Protein AF-A0A024A3C3-F1 (afdb_monomer)

Solvent-accessible surface area (backbone atoms only — not comparable to full-atom values): 5558 Å² total; per-residue (Å²): 111,69,65,53,67,74,30,64,84,71,28,85,33,57,83,38,27,34,30,35,25,30,62,38,33,72,69,43,50,56,47,53,55,42,44,40,58,23,35,28,46,64,22,31,17,46,56,41,46,74,50,29,36,52,72,46,43,48,53,42,38,76,72,69,43,53,61,39,63,46,55,69,45,51,76,66,52,45,55,48,22,45,45,60,35,58,70,34,87,100,44,73,62,79,44,80,46,73,54,87,76,87,120

Sequence (103 aa):
MALRKRASDDKPLKNAKIVGCTHVNAQTAVLIETLAALGASVRWAACNIYSTQNEVAAALAESGFSVFAWRGETEEDFWWCIDKCVNAENWQPNMILDDGGDA

InterPro domains:
  IPR000043 Adenosylhomocysteinase-like [PF05221] (1-103)
  IPR000043 Adenosylhomocysteinase-like [PTHR23420] (1-103)
  IPR020082 S-adenosyl-L-homocysteine hydrolase, conserved site [PS00738] (46-60)
  IPR042172 Adenosylhomocysteinase-like superfamily [G3DSA:3.40.50.1480] (1-103)

pLDDT: mean 97.07, std 3.14, range [78.69, 98.81]

Structure (mmCIF, N/CA/C/O backbone):
data_AF-A0A024A3C3-F1
#
_entry.id   AF-A0A024A3C3-F1
#
loop_
_atom_site.group_PDB
_atom_site.id
_atom_site.type_symbol
_atom_site.label_atom_id
_atom_site.label_alt_id
_atom_site.label_comp_id
_atom_site.label_asym_id
_atom_site.label_entity_id
_atom_site.label_seq_id
_atom_site.pdbx_PDB_ins_code
_atom_site.Cartn_x
_atom_site.Cartn_y
_atom_site.Cartn_z
_atom_site.occupancy
_atom_site.B_iso_or_equiv
_atom_site.auth_seq_id
_atom_site.auth_comp_id
_atom_site.auth_asym_id
_atom_site.auth_atom_id
_atom_site.pdbx_PDB_model_num
ATOM 1 N N . MET A 1 1 ? -9.921 -12.407 7.491 1.00 92.25 1 MET A N 1
ATOM 2 C CA . MET A 1 1 ? -11.257 -11.921 7.923 1.00 92.25 1 MET A CA 1
ATOM 3 C C . MET A 1 1 ? -11.459 -11.854 9.437 1.00 92.25 1 MET A C 1
ATOM 5 O O . MET A 1 1 ? -12.095 -10.910 9.885 1.00 92.25 1 MET A O 1
ATOM 9 N N . ALA A 1 2 ? -10.908 -12.770 10.246 1.00 94.94 2 ALA A N 1
ATOM 10 C CA . ALA A 1 2 ? -11.063 -12.732 11.710 1.00 94.94 2 ALA A CA 1
ATOM 11 C C . ALA A 1 2 ? -10.645 -11.394 12.360 1.00 94.94 2 ALA A C 1
ATOM 13 O O . ALA A 1 2 ? -11.355 -10.903 13.231 1.00 94.94 2 ALA A O 1
ATOM 14 N N . LEU A 1 3 ? -9.550 -10.772 11.894 1.00 93.75 3 LEU A N 1
ATOM 15 C CA . LEU A 1 3 ? -9.101 -9.464 12.392 1.00 93.75 3 LEU A CA 1
ATOM 16 C C . LEU A 1 3 ? -10.128 -8.353 12.156 1.00 93.75 3 LEU A C 1
ATOM 18 O O . LEU A 1 3 ? -10.428 -7.623 13.091 1.00 93.75 3 LEU A O 1
ATOM 22 N N . ARG A 1 4 ? -10.722 -8.272 10.956 1.00 95.06 4 ARG A N 1
ATOM 23 C CA . ARG A 1 4 ? -11.772 -7.282 10.652 1.00 95.06 4 ARG A CA 1
ATOM 24 C C . ARG A 1 4 ? -12.983 -7.448 11.576 1.00 95.06 4 ARG A C 1
ATOM 26 O O . ARG A 1 4 ? -13.525 -6.459 12.043 1.00 95.06 4 ARG A O 1
ATOM 33 N N . LYS A 1 5 ? -13.377 -8.698 11.864 1.00 93.19 5 LYS A N 1
ATOM 34 C CA . LYS A 1 5 ? -14.482 -9.002 12.788 1.00 93.19 5 LYS A CA 1
ATOM 35 C C . LYS A 1 5 ? -14.142 -8.636 14.232 1.00 93.19 5 LYS A C 1
ATOM 37 O O . LYS A 1 5 ? -14.987 -8.100 14.930 1.00 93.19 5 LYS A O 1
ATOM 42 N N . ARG A 1 6 ? -12.931 -8.965 14.691 1.00 89.69 6 ARG A N 1
ATOM 43 C CA . ARG A 1 6 ? -12.495 -8.679 16.065 1.00 89.69 6 ARG A CA 1
ATOM 44 C C . ARG A 1 6 ? -12.364 -7.180 16.314 1.00 89.69 6 ARG A C 1
ATOM 46 O O . ARG A 1 6 ? -12.700 -6.730 17.397 1.00 89.69 6 ARG A O 1
ATOM 53 N N . ALA A 1 7 ? -11.851 -6.456 15.325 1.00 87.06 7 ALA A N 1
ATOM 54 C CA . ALA A 1 7 ? -11.486 -5.054 15.447 1.00 87.06 7 ALA A CA 1
ATOM 55 C C . ALA A 1 7 ? -12.512 -4.098 14.807 1.00 87.06 7 ALA A C 1
ATOM 57 O O . ALA A 1 7 ? -12.163 -3.003 14.355 1.00 87.06 7 ALA A O 1
ATOM 58 N N . SER A 1 8 ? -13.770 -4.540 14.666 1.00 78.69 8 SER A N 1
ATOM 59 C CA . SER A 1 8 ? -14.806 -3.762 13.974 1.00 78.69 8 SER A CA 1
ATOM 60 C C . SER A 1 8 ? -15.091 -2.433 14.673 1.00 78.69 8 SER A C 1
ATOM 62 O O . SER A 1 8 ? -15.322 -1.432 13.991 1.00 78.69 8 SER A O 1
ATOM 64 N N . ASP A 1 9 ? -15.003 -2.426 16.006 1.00 87.44 9 ASP A N 1
ATOM 65 C CA . ASP A 1 9 ? -15.492 -1.337 16.853 1.00 87.44 9 ASP A CA 1
ATOM 66 C C . ASP A 1 9 ? -14.353 -0.498 17.457 1.00 87.44 9 ASP A C 1
ATOM 68 O O . ASP A 1 9 ? -14.512 0.703 17.663 1.00 87.44 9 ASP A O 1
ATOM 72 N N . ASP A 1 10 ? -13.192 -1.103 17.721 1.00 91.06 10 ASP A N 1
ATOM 73 C CA . ASP A 1 10 ? -12.070 -0.482 18.440 1.00 91.06 10 ASP A CA 1
ATOM 74 C C . ASP A 1 10 ? -11.097 0.293 17.531 1.00 91.06 10 ASP A C 1
ATOM 76 O O . ASP A 1 10 ? -10.398 1.179 18.021 1.00 91.06 1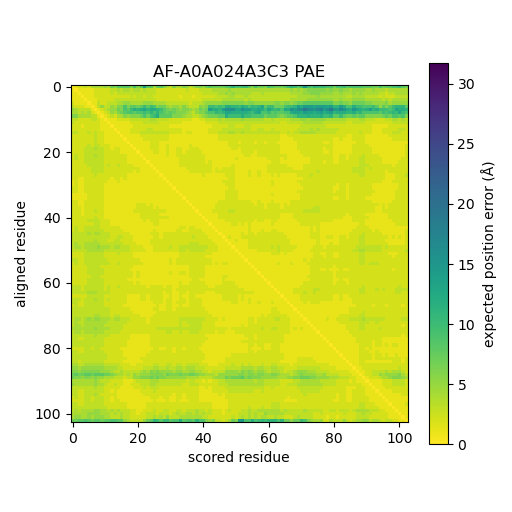0 ASP A O 1
ATOM 80 N N . LYS A 1 11 ? -11.079 0.010 16.215 1.00 94.19 11 LYS A N 1
ATOM 81 C CA . LYS A 1 11 ? -10.247 0.691 15.196 1.00 94.19 11 LYS A CA 1
ATOM 82 C C . LYS A 1 11 ? -8.805 0.927 15.688 1.00 94.19 11 LYS A C 1
ATOM 84 O O . LYS A 1 11 ? -8.365 2.075 15.801 1.00 94.19 11 LYS A O 1
ATOM 89 N N . PRO A 1 12 ? -8.040 -0.139 15.975 1.00 96.75 12 PRO A N 1
ATOM 90 C CA . PRO A 1 12 ? -6.767 -0.049 16.690 1.00 96.75 12 PRO A CA 1
ATOM 91 C C . PRO A 1 12 ? -5.673 0.688 15.908 1.00 96.75 12 PRO A C 1
ATOM 93 O O . PRO A 1 12 ? -4.688 1.119 16.497 1.00 96.75 12 PRO A O 1
ATOM 96 N N . LEU A 1 13 ? -5.835 0.844 14.592 1.00 97.62 13 LEU A N 1
ATOM 97 C CA . LEU A 1 13 ? -4.917 1.585 13.731 1.00 97.62 13 LEU A CA 1
ATOM 98 C C . LEU A 1 13 ? -5.423 2.998 13.423 1.00 97.62 13 LEU A C 1
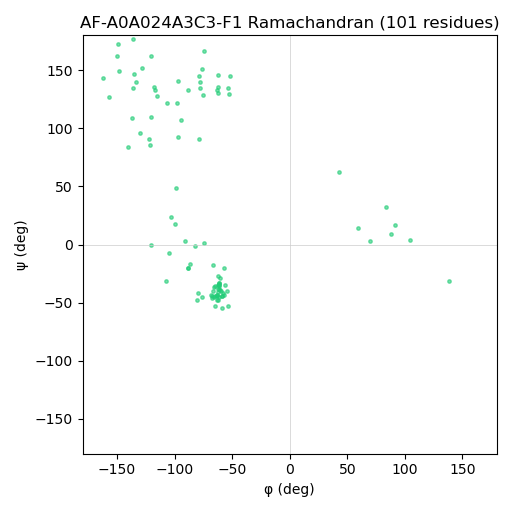ATOM 100 O O . LEU A 1 13 ? -4.959 3.624 12.474 1.00 97.62 13 LEU A O 1
ATOM 104 N N . LYS A 1 14 ? -6.379 3.527 14.192 1.00 97.25 14 LYS A N 1
ATOM 105 C CA . LYS A 1 14 ? -6.830 4.910 14.031 1.00 97.25 14 LYS A CA 1
ATOM 106 C C . LYS A 1 14 ? -5.632 5.867 14.064 1.00 97.25 14 LYS A C 1
ATOM 108 O O . LYS A 1 14 ? -4.823 5.830 14.985 1.00 97.25 14 LYS A O 1
ATOM 113 N N . ASN A 1 15 ? -5.558 6.750 13.066 1.00 96.94 15 ASN A N 1
ATOM 114 C CA . ASN A 1 15 ? -4.463 7.707 12.831 1.00 96.94 15 ASN A CA 1
ATOM 115 C C . ASN A 1 15 ? -3.126 7.091 12.373 1.00 96.94 15 ASN A C 1
ATOM 117 O O . ASN A 1 15 ? -2.156 7.827 12.175 1.00 96.94 15 ASN A O 1
ATOM 121 N N . ALA A 1 16 ? -3.059 5.775 12.163 1.00 98.50 16 ALA A N 1
ATOM 122 C CA . ALA A 1 16 ? -1.940 5.163 11.467 1.00 98.50 16 ALA A CA 1
ATOM 123 C C . ALA A 1 16 ? -1.859 5.695 10.031 1.00 98.50 16 ALA A C 1
ATOM 125 O O . ALA A 1 16 ? -2.866 5.797 9.321 1.00 98.50 16 ALA A O 1
ATOM 126 N N . LYS A 1 17 ? -0.644 6.021 9.607 1.00 98.56 17 LYS A N 1
ATOM 127 C CA . LYS A 1 17 ? -0.294 6.440 8.254 1.00 98.56 17 LYS A CA 1
ATOM 128 C C . LYS A 1 17 ? 0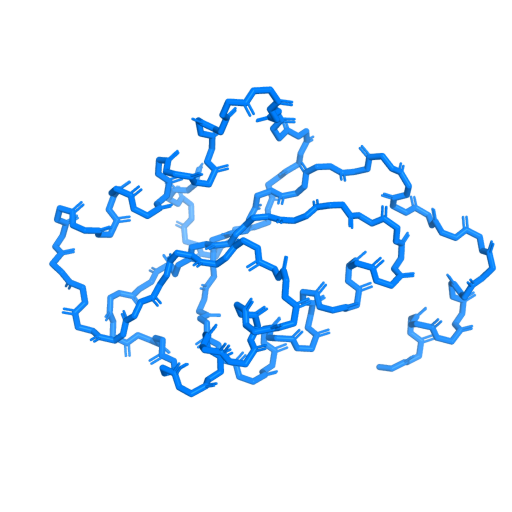.760 5.459 7.761 1.00 98.56 17 LYS A C 1
ATOM 130 O O . LYS A 1 17 ? 1.939 5.619 8.062 1.00 98.56 17 LYS A O 1
ATOM 135 N N . ILE A 1 18 ? 0.301 4.389 7.119 1.00 98.75 18 ILE A N 1
ATOM 136 C CA . ILE A 1 18 ? 1.143 3.251 6.743 1.00 98.75 18 ILE A CA 1
ATOM 137 C C . ILE A 1 18 ? 1.553 3.411 5.288 1.00 98.75 18 ILE A C 1
ATOM 139 O O . ILE A 1 18 ? 0.692 3.483 4.407 1.00 98.75 18 ILE A O 1
ATOM 143 N N . VAL A 1 19 ? 2.857 3.447 5.046 1.00 98.62 19 VAL A N 1
ATOM 144 C CA . VAL A 1 19 ? 3.397 3.225 3.707 1.00 98.62 19 VAL A CA 1
ATOM 145 C C . VAL A 1 19 ? 3.635 1.727 3.532 1.00 98.62 19 VAL A C 1
ATOM 147 O O . VAL A 1 19 ? 4.145 1.073 4.444 1.00 98.62 19 VAL A O 1
ATOM 150 N N . GLY A 1 20 ? 3.196 1.171 2.409 1.00 98.56 20 GLY A N 1
ATOM 151 C CA . GLY A 1 20 ? 3.392 -0.233 2.075 1.00 98.56 20 GLY A CA 1
ATOM 152 C C . GLY A 1 20 ? 4.237 -0.398 0.820 1.00 98.56 20 GLY A C 1
ATOM 153 O O . GLY A 1 20 ? 3.956 0.250 -0.187 1.00 98.56 20 GLY A O 1
ATOM 154 N N . CYS A 1 21 ? 5.229 -1.282 0.877 1.00 98.50 21 CYS A N 1
ATOM 155 C CA . CYS A 1 21 ? 6.017 -1.718 -0.271 1.00 98.50 21 CYS A CA 1
ATOM 156 C C . CYS A 1 21 ? 6.045 -3.247 -0.278 1.00 98.50 21 CYS A C 1
ATOM 158 O O . CYS A 1 21 ? 6.777 -3.883 0.471 1.00 98.50 21 CYS A O 1
ATOM 160 N N . THR A 1 22 ? 5.151 -3.853 -1.055 1.00 98.56 22 THR A N 1
ATOM 161 C CA . THR A 1 22 ? 5.019 -5.315 -1.154 1.00 98.56 22 THR A CA 1
ATOM 162 C C . THR A 1 22 ? 4.542 -5.685 -2.550 1.00 98.56 22 THR A C 1
ATOM 164 O O . THR A 1 22 ? 4.092 -4.827 -3.303 1.00 98.56 22 THR A O 1
ATOM 167 N N . HIS A 1 23 ? 4.503 -6.969 -2.901 1.00 98.62 23 HIS A N 1
ATOM 168 C CA . HIS A 1 23 ? 3.794 -7.396 -4.110 1.00 98.62 23 HIS A CA 1
ATOM 169 C C . HIS A 1 23 ? 2.338 -6.896 -4.114 1.00 98.62 23 HIS A C 1
ATOM 171 O O . HIS A 1 23 ? 1.637 -7.041 -3.110 1.00 98.62 23 HIS A O 1
ATOM 177 N N . VAL A 1 24 ? 1.859 -6.349 -5.237 1.00 98.44 24 VAL A N 1
ATOM 178 C CA . VAL A 1 24 ? 0.467 -5.884 -5.386 1.00 98.44 24 VAL A CA 1
ATOM 179 C C . VAL A 1 24 ? -0.360 -6.968 -6.073 1.00 98.44 24 VAL A C 1
ATOM 181 O O . VAL A 1 24 ? -0.423 -7.066 -7.294 1.00 98.44 24 VAL A O 1
ATOM 184 N N . ASN A 1 25 ? -0.986 -7.817 -5.264 1.00 98.56 25 ASN A N 1
ATOM 185 C CA . ASN A 1 25 ? -1.824 -8.934 -5.697 1.00 98.56 25 ASN A CA 1
ATOM 186 C C . ASN A 1 25 ? -3.113 -9.003 -4.863 1.00 98.56 25 ASN A C 1
ATOM 188 O O . ASN A 1 25 ? -3.305 -8.225 -3.924 1.00 98.56 25 ASN A O 1
ATOM 192 N N . ALA A 1 26 ? -4.005 -9.942 -5.187 1.00 98.31 26 ALA A N 1
ATOM 193 C CA . ALA A 1 26 ? -5.285 -10.097 -4.491 1.00 98.31 26 ALA A CA 1
ATOM 194 C C . ALA A 1 26 ? -5.141 -10.292 -2.965 1.00 98.31 26 ALA A C 1
ATOM 196 O O . ALA A 1 26 ? -5.963 -9.803 -2.189 1.00 98.31 26 ALA A O 1
ATOM 197 N N . GLN A 1 27 ? -4.090 -10.979 -2.509 1.00 98.25 27 GLN A N 1
ATOM 198 C CA . GLN A 1 27 ? -3.819 -11.190 -1.087 1.00 98.25 27 GLN A CA 1
ATOM 199 C C . GLN A 1 27 ? -3.428 -9.877 -0.396 1.00 98.25 27 GLN A C 1
ATOM 201 O O . GLN A 1 27 ? -3.948 -9.568 0.680 1.00 98.25 27 GLN A O 1
ATOM 206 N N . THR A 1 28 ? -2.573 -9.075 -1.031 1.00 98.19 28 THR A N 1
ATOM 207 C CA . THR A 1 28 ? -2.190 -7.744 -0.549 1.00 98.19 28 THR A CA 1
ATOM 208 C C . THR A 1 28 ? -3.373 -6.783 -0.566 1.00 98.19 28 THR A C 1
ATOM 210 O O . THR A 1 28 ? -3.539 -6.021 0.379 1.00 98.19 28 THR A O 1
ATOM 213 N N . ALA A 1 29 ? -4.272 -6.859 -1.549 1.00 98.56 29 ALA A N 1
ATOM 214 C CA . ALA A 1 29 ? -5.504 -6.067 -1.525 1.00 98.56 29 ALA A CA 1
ATOM 215 C C . ALA A 1 29 ? -6.349 -6.364 -0.275 1.00 98.56 29 ALA A C 1
ATOM 217 O O . ALA A 1 29 ? -6.771 -5.449 0.434 1.00 98.56 29 ALA A O 1
ATOM 218 N N . VAL A 1 30 ? -6.505 -7.646 0.078 1.00 98.56 30 VAL A N 1
ATOM 219 C CA . VAL A 1 30 ? -7.179 -8.047 1.322 1.00 98.56 30 VAL A CA 1
ATOM 220 C C . VAL A 1 30 ? -6.448 -7.515 2.560 1.00 98.56 30 VAL A C 1
ATOM 222 O O . VAL A 1 30 ? -7.106 -7.154 3.545 1.00 98.56 30 VAL A O 1
ATOM 225 N N . LEU A 1 31 ? -5.115 -7.450 2.543 1.00 98.50 31 LEU A N 1
ATOM 226 C CA . LEU A 1 31 ? -4.319 -6.835 3.607 1.00 98.50 31 LEU A CA 1
ATOM 227 C C . LEU A 1 31 ? -4.588 -5.324 3.709 1.00 98.50 31 LEU A C 1
ATOM 229 O O . LEU A 1 31 ? -4.974 -4.871 4.785 1.00 98.50 31 LEU A O 1
ATOM 233 N N . ILE A 1 32 ? -4.465 -4.575 2.610 1.00 98.56 32 ILE A N 1
ATOM 234 C CA . ILE A 1 32 ? -4.686 -3.120 2.522 1.00 98.56 32 ILE A CA 1
ATOM 235 C C . ILE A 1 32 ? -6.066 -2.750 3.068 1.00 98.56 32 ILE A C 1
ATOM 237 O O . ILE A 1 32 ? -6.191 -1.956 4.002 1.00 98.56 32 ILE A O 1
ATOM 241 N N . GLU A 1 33 ? -7.109 -3.402 2.564 1.00 98.19 33 GLU A N 1
ATOM 242 C CA . GLU A 1 33 ? -8.474 -3.207 3.046 1.00 98.19 33 GLU A CA 1
ATOM 243 C C . GLU A 1 33 ? -8.639 -3.575 4.527 1.00 98.19 33 GLU A C 1
ATOM 245 O O . GLU A 1 33 ? -9.454 -2.984 5.232 1.00 98.19 33 GLU A O 1
ATOM 250 N N . THR A 1 34 ? -7.897 -4.573 5.022 1.00 98.06 34 THR A N 1
ATOM 251 C CA . THR A 1 34 ? -7.929 -4.928 6.447 1.00 98.06 34 THR A CA 1
ATOM 252 C C . THR A 1 34 ? -7.316 -3.812 7.284 1.00 98.06 34 THR A C 1
ATOM 254 O O . THR A 1 34 ? -7.925 -3.417 8.273 1.00 98.06 34 THR A O 1
ATOM 257 N N . LEU A 1 35 ? -6.164 -3.266 6.889 1.00 98.25 35 LEU A N 1
ATOM 258 C CA . LEU A 1 35 ? -5.531 -2.140 7.583 1.00 98.25 35 LEU A CA 1
ATOM 259 C C . LEU A 1 35 ? -6.467 -0.926 7.630 1.00 98.25 35 LEU A C 1
ATOM 261 O O . LEU A 1 35 ? -6.670 -0.338 8.694 1.00 98.25 35 LEU A O 1
ATOM 265 N N . ALA A 1 36 ? -7.112 -0.616 6.505 1.00 97.12 36 ALA A N 1
ATOM 266 C CA . ALA A 1 36 ? -8.103 0.448 6.420 1.00 97.12 36 ALA A CA 1
ATOM 267 C C . ALA A 1 36 ? -9.334 0.175 7.299 1.00 97.12 36 ALA A C 1
ATOM 269 O O . ALA A 1 36 ? -9.772 1.041 8.059 1.00 97.12 36 ALA A O 1
ATOM 270 N N . ALA A 1 37 ? -9.856 -1.057 7.289 1.00 96.00 37 ALA A N 1
ATOM 271 C CA . ALA A 1 37 ? -10.948 -1.468 8.169 1.00 96.00 37 ALA A CA 1
ATOM 272 C C . ALA A 1 37 ? -10.576 -1.356 9.657 1.00 96.00 37 ALA A C 1
ATOM 274 O O . ALA A 1 37 ? -11.456 -1.105 10.479 1.00 96.00 37 ALA A O 1
ATOM 275 N N . LEU A 1 38 ? -9.295 -1.494 10.004 1.00 97.06 38 LEU A N 1
ATOM 276 C CA . LEU A 1 38 ? -8.762 -1.292 11.353 1.00 97.06 38 LEU A CA 1
ATOM 277 C C . LEU A 1 38 ? -8.491 0.190 11.686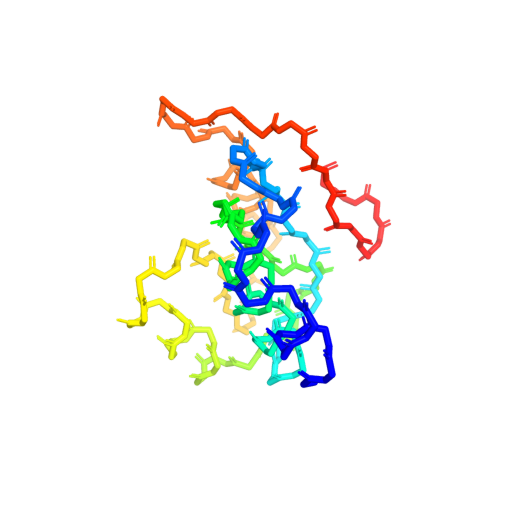 1.00 97.06 38 LEU A C 1
ATOM 279 O O . LEU A 1 38 ? -8.110 0.487 12.815 1.00 97.06 38 LEU A O 1
ATOM 283 N N . GLY A 1 39 ? -8.723 1.122 10.755 1.00 96.62 39 GLY A N 1
ATOM 284 C CA . GLY A 1 39 ? -8.646 2.571 10.972 1.00 96.62 39 GLY A CA 1
ATOM 285 C C . GLY A 1 39 ? -7.406 3.265 10.400 1.00 96.62 39 GLY A C 1
ATOM 286 O O . GLY A 1 39 ? -7.257 4.470 10.614 1.00 96.62 39 GLY A O 1
ATOM 287 N N . ALA A 1 40 ? -6.533 2.544 9.691 1.00 98.25 40 ALA A N 1
ATOM 288 C CA . ALA A 1 40 ? -5.349 3.132 9.072 1.00 98.25 40 ALA A CA 1
ATOM 289 C C . ALA A 1 40 ? -5.689 3.924 7.801 1.00 98.25 40 ALA A C 1
ATOM 291 O O . ALA A 1 40 ? -6.603 3.579 7.054 1.00 98.25 40 ALA A O 1
ATOM 292 N N . SER A 1 41 ? -4.876 4.936 7.515 1.00 98.06 41 SER A N 1
ATOM 293 C CA . SER A 1 41 ? -4.706 5.478 6.166 1.00 98.06 41 SER A CA 1
ATOM 294 C C . SER A 1 41 ? -3.460 4.861 5.538 1.00 98.06 41 SER A C 1
ATOM 296 O O . SER A 1 41 ? -2.460 4.652 6.230 1.00 98.06 41 SER A O 1
ATOM 298 N N . VAL A 1 42 ? -3.529 4.536 4.250 1.00 98.50 42 VAL A N 1
ATOM 299 C CA . VAL A 1 42 ? -2.510 3.729 3.570 1.00 98.50 42 VAL A CA 1
ATOM 300 C C . VAL A 1 42 ? -2.134 4.326 2.218 1.00 98.50 42 VAL A C 1
ATOM 302 O O . VAL A 1 42 ? -2.983 4.895 1.528 1.00 98.50 42 VAL A O 1
ATOM 305 N N . ARG A 1 43 ? -0.865 4.169 1.843 1.00 98.62 43 ARG A N 1
ATOM 306 C CA . ARG A 1 43 ? -0.333 4.411 0.494 1.00 98.62 43 ARG A CA 1
ATOM 307 C C . ARG A 1 43 ? 0.546 3.224 0.115 1.00 98.62 43 ARG A C 1
ATOM 309 O O . ARG A 1 43 ? 1.240 2.715 0.992 1.00 98.62 43 ARG A O 1
ATOM 316 N N . TRP A 1 44 ? 0.486 2.760 -1.130 1.00 98.75 44 TRP A N 1
ATOM 317 C CA . TRP A 1 44 ? 1.102 1.484 -1.508 1.00 98.75 44 TRP A CA 1
ATOM 318 C C . TRP A 1 44 ? 1.861 1.541 -2.831 1.00 98.75 44 TRP A C 1
ATOM 320 O O . TRP A 1 44 ? 1.316 2.024 -3.823 1.00 98.75 44 TRP A O 1
ATOM 330 N N . ALA A 1 45 ? 3.066 0.977 -2.836 1.00 98.62 45 ALA A N 1
ATOM 331 C CA . ALA A 1 45 ? 3.888 0.708 -4.010 1.00 98.62 45 ALA A CA 1
ATOM 332 C C . ALA A 1 45 ? 4.185 -0.796 -4.123 1.00 98.62 45 ALA A C 1
ATOM 334 O O . ALA A 1 45 ? 4.013 -1.555 -3.161 1.00 98.62 45 ALA A O 1
ATOM 335 N N . ALA A 1 46 ? 4.607 -1.237 -5.308 1.00 98.38 46 ALA A N 1
ATOM 336 C CA . ALA A 1 46 ? 5.114 -2.590 -5.495 1.00 98.38 46 ALA A CA 1
ATOM 337 C C . ALA A 1 46 ? 6.566 -2.701 -5.005 1.00 98.38 46 ALA A C 1
ATOM 339 O O . ALA A 1 46 ? 7.339 -1.780 -5.217 1.00 98.38 46 ALA A O 1
ATOM 340 N N . CYS A 1 47 ? 6.957 -3.848 -4.436 1.00 98.06 47 CYS A N 1
ATOM 341 C CA . CYS A 1 47 ? 8.372 -4.175 -4.165 1.00 98.06 47 CYS A CA 1
ATOM 342 C C . CYS A 1 47 ? 9.054 -4.923 -5.329 1.00 98.06 47 CYS A C 1
ATOM 344 O O . CYS A 1 47 ? 10.195 -5.365 -5.238 1.00 98.06 47 CYS A O 1
ATOM 346 N N . ASN A 1 48 ? 8.338 -5.137 -6.440 1.00 98.31 48 ASN A N 1
ATOM 347 C CA . ASN A 1 48 ? 8.891 -5.793 -7.620 1.00 98.31 48 ASN A CA 1
ATOM 348 C C . ASN A 1 48 ? 8.116 -5.423 -8.891 1.00 98.31 48 ASN A C 1
ATOM 350 O O . ASN A 1 48 ? 6.912 -5.695 -8.978 1.00 98.31 48 ASN A O 1
ATOM 354 N N . ILE A 1 49 ? 8.847 -4.946 -9.902 1.00 98.31 49 ILE A N 1
ATOM 355 C CA . ILE A 1 49 ? 8.335 -4.449 -11.192 1.00 98.31 49 ILE A CA 1
ATOM 356 C C . ILE A 1 49 ? 7.479 -5.451 -11.988 1.00 98.31 49 ILE A C 1
ATOM 358 O O . ILE A 1 49 ? 6.706 -5.060 -12.860 1.00 98.31 49 ILE A O 1
ATOM 362 N N . TYR A 1 50 ? 7.573 -6.756 -11.715 1.00 98.19 50 TYR A N 1
ATOM 363 C CA . TYR A 1 50 ? 6.808 -7.795 -12.421 1.00 98.19 50 TYR A CA 1
ATOM 364 C C . TYR A 1 50 ? 5.647 -8.371 -11.611 1.00 98.19 50 TYR A C 1
ATOM 366 O O . TYR A 1 50 ? 4.877 -9.185 -12.130 1.00 98.19 50 TYR A O 1
ATOM 374 N N . SER A 1 51 ? 5.537 -8.007 -10.336 1.00 97.62 51 SER A N 1
ATOM 375 C CA . SER A 1 51 ? 4.658 -8.705 -9.395 1.00 97.62 51 SER A CA 1
ATOM 376 C C . SER A 1 51 ? 3.230 -8.177 -9.353 1.00 97.62 51 SER A C 1
ATOM 378 O O . SER A 1 51 ? 2.327 -8.908 -8.940 1.00 97.62 51 SER A O 1
ATOM 380 N N . THR A 1 52 ? 3.019 -6.943 -9.807 1.00 98.75 52 THR A N 1
ATOM 381 C CA . THR A 1 52 ? 1.708 -6.302 -9.790 1.00 98.75 52 THR A CA 1
ATOM 382 C C . THR A 1 52 ? 0.706 -7.051 -10.670 1.00 98.75 52 THR A C 1
ATOM 384 O O . THR A 1 52 ? 0.984 -7.412 -11.818 1.00 98.75 52 THR A O 1
ATOM 387 N N . GLN A 1 53 ? -0.483 -7.282 -10.120 1.00 98.81 53 GLN A N 1
ATOM 388 C CA . GLN A 1 5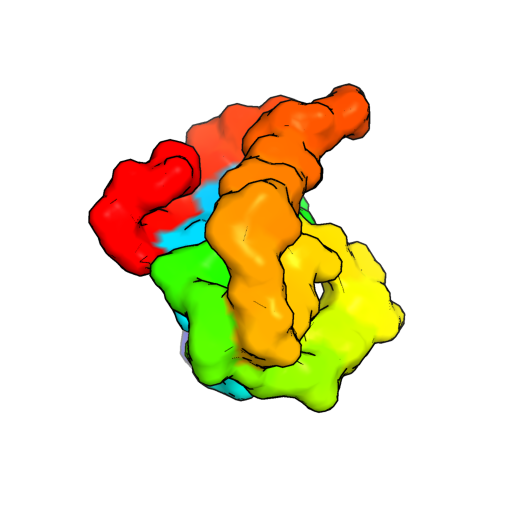3 ? -1.691 -7.667 -10.845 1.00 98.81 53 GLN A CA 1
ATOM 389 C C . GLN A 1 53 ? -2.471 -6.385 -11.144 1.00 98.81 53 GLN A C 1
ATOM 391 O O . GLN A 1 53 ? -3.027 -5.767 -10.233 1.00 98.81 53 GLN A O 1
ATOM 396 N N . ASN A 1 54 ? -2.477 -5.951 -12.406 1.00 98.62 54 ASN A N 1
ATOM 397 C CA . ASN A 1 54 ? -2.991 -4.633 -12.798 1.00 98.62 54 ASN A CA 1
ATOM 398 C C . ASN A 1 54 ? -4.472 -4.459 -12.458 1.00 98.62 54 ASN A C 1
ATOM 400 O O . ASN A 1 54 ? -4.878 -3.403 -11.990 1.00 98.62 54 ASN A O 1
ATOM 404 N N . GLU A 1 55 ? -5.270 -5.503 -12.643 1.00 98.69 55 GLU A N 1
ATOM 405 C CA . GLU A 1 55 ? -6.683 -5.532 -12.282 1.00 98.69 55 GLU A CA 1
ATOM 406 C C . GLU A 1 55 ? -6.908 -5.333 -10.776 1.00 98.69 55 GLU A C 1
ATOM 408 O O . GLU A 1 55 ? -7.877 -4.691 -10.374 1.00 98.69 55 GLU A O 1
ATOM 413 N N . VAL A 1 56 ? -5.987 -5.812 -9.936 1.00 98.75 56 VAL A N 1
ATOM 414 C CA . VAL A 1 56 ? -6.053 -5.623 -8.483 1.00 98.75 56 VAL A CA 1
ATOM 415 C C . VAL A 1 56 ? -5.641 -4.206 -8.100 1.00 98.75 56 VAL A C 1
ATOM 417 O O . VAL A 1 56 ? -6.327 -3.569 -7.301 1.00 98.75 56 VAL A O 1
ATOM 420 N N . ALA A 1 57 ? -4.552 -3.697 -8.682 1.00 98.75 57 ALA A N 1
ATOM 421 C CA . ALA A 1 57 ? -4.137 -2.309 -8.489 1.00 98.75 57 ALA A CA 1
ATOM 422 C C . ALA A 1 57 ? -5.253 -1.336 -8.911 1.00 98.75 57 ALA A C 1
ATOM 424 O O . ALA A 1 57 ? -5.567 -0.400 -8.177 1.00 98.75 57 ALA A O 1
ATOM 425 N N . ALA A 1 58 ? -5.919 -1.614 -10.037 1.00 98.69 58 ALA A N 1
ATOM 426 C CA . ALA A 1 58 ? -7.051 -0.838 -10.530 1.00 98.69 58 ALA A CA 1
ATOM 427 C C . ALA A 1 58 ? -8.248 -0.877 -9.567 1.00 98.69 58 ALA A C 1
ATOM 429 O O . ALA A 1 58 ? -8.772 0.178 -9.220 1.00 98.69 58 ALA A O 1
ATOM 430 N N . ALA A 1 59 ? -8.642 -2.057 -9.074 1.00 98.69 59 ALA A N 1
ATOM 431 C CA . ALA A 1 59 ? -9.732 -2.186 -8.103 1.00 98.69 59 ALA A CA 1
ATOM 432 C C . ALA A 1 59 ? -9.449 -1.448 -6.779 1.00 98.69 59 ALA A C 1
ATOM 434 O O . ALA A 1 59 ? -10.349 -0.832 -6.201 1.00 98.69 59 ALA A O 1
ATOM 435 N N . LEU A 1 60 ? -8.201 -1.474 -6.298 1.00 98.62 60 LEU A N 1
ATOM 436 C CA . LEU A 1 60 ? -7.793 -0.706 -5.118 1.00 98.62 60 LEU A CA 1
ATOM 437 C C . LEU A 1 60 ? -7.877 0.805 -5.369 1.00 98.62 60 LEU A C 1
ATOM 439 O O . LEU A 1 60 ? -8.407 1.531 -4.527 1.00 98.62 60 LEU A O 1
ATOM 443 N N . ALA A 1 61 ? -7.397 1.270 -6.524 1.00 98.56 61 ALA A N 1
ATOM 444 C CA . ALA A 1 61 ? -7.478 2.675 -6.911 1.00 98.56 61 ALA A CA 1
ATOM 445 C C . ALA A 1 61 ? -8.936 3.149 -7.061 1.00 98.56 61 ALA A C 1
ATOM 447 O O . ALA A 1 61 ? -9.294 4.202 -6.537 1.00 98.56 61 ALA A O 1
ATOM 448 N N . GLU A 1 62 ? -9.801 2.350 -7.697 1.00 98.50 62 GLU A N 1
ATOM 449 C CA . GLU A 1 62 ? -11.243 2.621 -7.818 1.00 98.50 62 GLU A CA 1
ATOM 450 C C . GLU A 1 62 ? -11.935 2.671 -6.446 1.00 98.50 62 GLU A C 1
ATOM 452 O O . GLU A 1 62 ? -12.812 3.502 -6.216 1.00 98.50 62 GLU A O 1
ATOM 457 N N . SER A 1 63 ? -11.475 1.854 -5.494 1.00 97.94 63 SER A N 1
ATOM 458 C CA . SER A 1 63 ? -11.936 1.871 -4.098 1.00 97.94 63 SER A CA 1
ATOM 459 C C . SER A 1 63 ? -11.402 3.061 -3.281 1.00 97.94 63 SER A C 1
ATOM 461 O O . SER A 1 63 ? -11.702 3.177 -2.092 1.00 97.94 63 SER A O 1
ATOM 463 N N . GLY A 1 64 ? -10.615 3.952 -3.894 1.00 98.00 64 GLY A N 1
ATOM 464 C CA . GLY A 1 64 ? -10.094 5.172 -3.278 1.00 98.00 64 GLY A CA 1
ATOM 465 C C . GLY A 1 64 ? -8.768 5.007 -2.532 1.00 98.00 64 GLY A C 1
ATOM 466 O O . GLY A 1 64 ? -8.342 5.937 -1.842 1.00 98.00 64 GLY A O 1
ATOM 467 N N . PHE A 1 65 ? -8.094 3.858 -2.646 1.00 98.31 65 PHE A N 1
ATOM 468 C CA . PHE A 1 65 ? -6.756 3.684 -2.078 1.00 98.31 65 PHE A CA 1
ATOM 469 C C . PHE A 1 65 ? -5.695 4.356 -2.954 1.00 98.31 65 PHE A C 1
ATOM 471 O O . PHE A 1 65 ? -5.726 4.279 -4.179 1.00 98.31 65 PHE A O 1
ATOM 478 N N . SER A 1 66 ? -4.711 4.994 -2.318 1.00 98.00 66 SER A N 1
ATOM 479 C CA . SER A 1 66 ? -3.545 5.543 -3.015 1.00 98.00 66 SER A CA 1
ATOM 480 C C . SER A 1 66 ? -2.557 4.420 -3.339 1.00 98.00 66 SER A C 1
ATOM 482 O O . SER A 1 66 ? -1.708 4.093 -2.511 1.00 98.00 66 SER A O 1
ATOM 484 N N . VAL A 1 67 ? -2.690 3.817 -4.519 1.00 98.38 67 VAL A N 1
ATOM 485 C CA . VAL A 1 67 ? -1.804 2.754 -5.017 1.00 98.38 67 VAL A CA 1
ATOM 486 C C . VAL A 1 67 ? -1.057 3.253 -6.248 1.00 98.38 67 VAL A C 1
ATOM 488 O O . VAL A 1 67 ? -1.673 3.735 -7.196 1.00 98.38 67 VAL A O 1
ATOM 491 N N . PHE A 1 68 ? 0.264 3.126 -6.224 1.00 98.56 68 PHE A N 1
ATOM 492 C CA . PHE A 1 68 ? 1.176 3.506 -7.298 1.00 98.56 68 PHE A CA 1
ATOM 493 C C . PHE A 1 68 ? 1.939 2.248 -7.694 1.00 98.56 68 PHE A C 1
ATOM 495 O O . PHE A 1 68 ? 2.965 1.930 -7.105 1.00 98.56 68 PHE A O 1
ATOM 502 N N . ALA A 1 69 ? 1.354 1.458 -8.590 1.00 98.62 69 ALA A N 1
ATOM 503 C CA . ALA A 1 69 ? 1.966 0.223 -9.055 1.00 98.62 69 ALA A CA 1
ATOM 504 C C . ALA A 1 69 ? 1.326 -0.249 -10.362 1.00 98.62 69 ALA A C 1
ATOM 506 O O . ALA A 1 69 ? 0.102 -0.180 -10.517 1.00 98.62 69 ALA A O 1
ATOM 507 N N . TRP A 1 70 ? 2.126 -0.805 -11.265 1.00 98.75 70 TRP A N 1
ATOM 508 C CA . TRP A 1 70 ? 1.664 -1.569 -12.422 1.00 98.75 70 TRP A CA 1
ATOM 509 C C . TRP A 1 70 ? 2.686 -2.634 -12.821 1.00 98.75 70 TRP A C 1
ATOM 511 O O . TRP A 1 70 ? 3.844 -2.644 -12.422 1.00 98.75 70 TRP A O 1
ATOM 521 N N . ARG A 1 71 ? 2.244 -3.614 -13.599 1.00 98.62 71 ARG A N 1
ATOM 522 C CA . ARG A 1 71 ? 3.114 -4.667 -14.112 1.00 98.62 71 ARG A CA 1
ATOM 523 C C . ARG A 1 71 ? 3.978 -4.116 -15.239 1.00 98.62 71 ARG A C 1
ATOM 525 O O . ARG A 1 71 ? 3.441 -3.614 -16.224 1.00 98.62 71 ARG A O 1
ATOM 532 N N . GLY A 1 72 ? 5.284 -4.330 -15.145 1.00 98.31 72 GLY A N 1
ATOM 533 C CA . GLY A 1 72 ? 6.249 -3.887 -16.149 1.00 98.31 72 GLY A CA 1
ATOM 534 C C . GLY A 1 72 ? 6.684 -2.435 -15.967 1.00 98.31 72 GLY A C 1
ATOM 535 O O . GLY A 1 72 ? 6.941 -1.765 -16.962 1.00 98.31 72 GLY A O 1
ATOM 536 N N . GLU A 1 73 ? 6.732 -1.954 -14.724 1.00 98.69 73 GLU A N 1
ATOM 537 C CA . GLU A 1 73 ? 7.420 -0.708 -14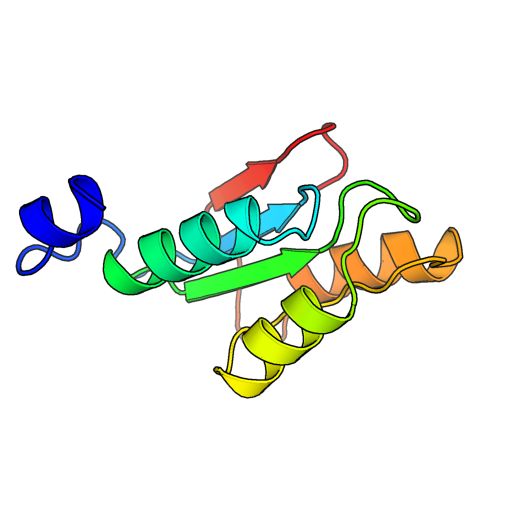.367 1.00 98.69 73 GLU A CA 1
ATOM 538 C C . GLU A 1 73 ? 8.863 -0.705 -14.893 1.00 98.69 73 GLU A C 1
ATOM 540 O O . GLU A 1 73 ? 9.540 -1.740 -14.914 1.00 98.69 73 GLU A O 1
ATOM 545 N N . THR A 1 74 ? 9.345 0.469 -15.302 1.00 98.75 74 THR A N 1
ATOM 546 C CA . THR A 1 74 ? 10.789 0.692 -15.415 1.00 98.75 74 THR A CA 1
ATOM 547 C C . THR A 1 74 ? 11.398 0.860 -14.020 1.00 98.75 74 THR A C 1
ATOM 549 O O . THR A 1 74 ? 10.689 1.070 -13.040 1.00 98.75 74 THR A O 1
ATOM 552 N N . GLU A 1 75 ? 12.724 0.791 -13.905 1.00 97.62 75 GLU A N 1
ATOM 553 C CA . GLU A 1 75 ? 13.398 1.051 -12.624 1.00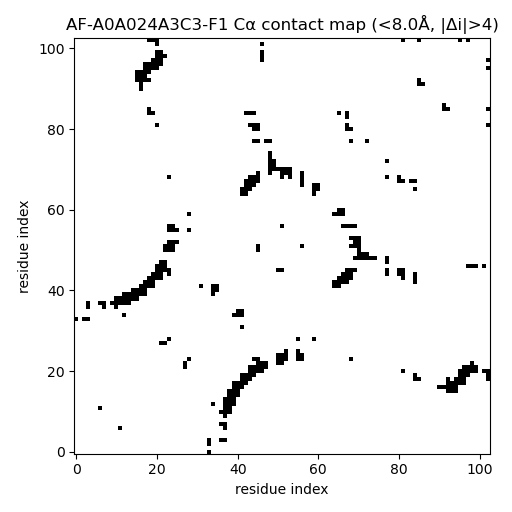 97.62 75 GLU A CA 1
ATOM 554 C C . GLU A 1 75 ? 13.157 2.487 -12.122 1.00 97.62 75 GLU A C 1
ATOM 556 O O . GLU A 1 75 ? 13.001 2.710 -10.925 1.00 97.62 75 GLU A O 1
ATOM 561 N N . GLU A 1 76 ? 13.062 3.460 -13.031 1.00 98.56 76 GLU A N 1
ATOM 562 C CA . GLU A 1 76 ? 12.719 4.842 -12.680 1.00 98.56 76 GLU A CA 1
ATOM 563 C C . GLU A 1 76 ? 11.285 4.939 -12.141 1.00 98.56 76 GLU A C 1
ATOM 565 O O . GLU A 1 76 ? 11.061 5.553 -11.096 1.00 98.56 76 GLU A O 1
ATOM 570 N N . ASP A 1 77 ? 10.330 4.281 -12.805 1.00 98.69 77 ASP A N 1
ATOM 571 C CA . ASP A 1 77 ? 8.934 4.238 -12.358 1.00 98.69 77 ASP A CA 1
ATOM 572 C C . ASP A 1 77 ? 8.789 3.561 -10.991 1.00 98.69 77 ASP A C 1
ATOM 574 O O . ASP A 1 77 ? 8.001 4.013 -10.162 1.00 98.69 77 ASP A O 1
ATOM 578 N N . PHE A 1 78 ? 9.563 2.503 -10.742 1.00 98.62 78 PHE A N 1
ATOM 579 C CA . PHE A 1 78 ? 9.585 1.780 -9.472 1.00 98.62 78 PHE A CA 1
ATOM 580 C C . PHE A 1 78 ? 9.958 2.705 -8.305 1.00 98.62 78 PHE A C 1
ATOM 582 O O . PHE A 1 78 ? 9.192 2.860 -7.350 1.00 98.62 78 PHE A O 1
ATOM 589 N N . TRP A 1 79 ? 11.095 3.401 -8.411 1.00 98.56 79 TRP A N 1
ATOM 590 C CA . TRP A 1 79 ? 11.527 4.353 -7.384 1.00 98.56 79 TRP A CA 1
ATOM 591 C C . TRP A 1 79 ? 10.581 5.548 -7.269 1.00 98.56 79 TRP A C 1
ATOM 593 O O . TRP A 1 79 ? 10.312 6.022 -6.164 1.00 98.56 79 TRP A O 1
ATOM 603 N N . TRP A 1 80 ? 10.019 6.007 -8.389 1.00 98.69 80 TRP A N 1
ATOM 604 C CA . TRP A 1 80 ? 8.998 7.051 -8.387 1.00 98.69 80 TRP A CA 1
ATOM 605 C C . TRP A 1 80 ? 7.737 6.618 -7.628 1.00 98.69 80 TRP A C 1
ATOM 607 O O . TRP A 1 80 ? 7.176 7.409 -6.869 1.00 98.69 80 TRP A O 1
ATOM 617 N N . CYS A 1 81 ? 7.296 5.368 -7.776 1.00 98.69 81 CYS A N 1
ATOM 618 C CA . CYS A 1 81 ? 6.134 4.840 -7.063 1.00 98.69 81 CYS A CA 1
ATOM 619 C C . CYS A 1 81 ? 6.354 4.829 -5.544 1.00 98.69 81 CYS A C 1
ATOM 621 O O . CYS A 1 81 ? 5.469 5.257 -4.793 1.00 98.69 81 CYS A O 1
ATOM 623 N N . ILE A 1 82 ? 7.539 4.406 -5.091 1.00 98.44 82 ILE A N 1
ATOM 624 C CA . ILE A 1 82 ? 7.925 4.448 -3.671 1.00 98.44 82 ILE A CA 1
ATOM 625 C C . ILE A 1 82 ? 7.957 5.900 -3.174 1.00 98.44 82 ILE A C 1
ATOM 627 O O . ILE A 1 82 ? 7.315 6.220 -2.169 1.00 98.44 82 ILE A O 1
ATOM 631 N N . ASP A 1 83 ? 8.595 6.811 -3.915 1.00 98.00 83 ASP A N 1
ATOM 632 C CA . ASP A 1 83 ? 8.645 8.240 -3.583 1.00 98.00 83 ASP A CA 1
ATOM 633 C C . ASP A 1 83 ? 7.240 8.850 -3.449 1.00 98.00 83 ASP A C 1
ATOM 635 O O . ASP A 1 83 ? 6.946 9.538 -2.470 1.00 98.00 83 ASP A O 1
ATOM 639 N N . LYS A 1 84 ? 6.310 8.522 -4.356 1.00 97.44 84 LYS A N 1
ATOM 640 C CA . LYS A 1 84 ? 4.909 8.962 -4.254 1.00 97.44 84 LYS A CA 1
ATOM 641 C C . LYS A 1 84 ? 4.197 8.442 -3.015 1.00 97.44 84 LYS A C 1
ATOM 643 O O . LYS A 1 84 ? 3.247 9.085 -2.549 1.00 97.44 84 LYS A O 1
ATOM 648 N N . CYS A 1 85 ? 4.613 7.306 -2.475 1.00 97.62 85 CYS A N 1
ATOM 649 C CA . CYS A 1 85 ? 4.056 6.765 -1.246 1.00 97.62 85 CYS A CA 1
ATOM 650 C C . CYS A 1 85 ? 4.634 7.461 -0.005 1.00 97.62 85 CYS A C 1
ATOM 652 O O . CYS A 1 85 ? 3.864 7.802 0.895 1.00 97.62 85 CYS A O 1
ATOM 654 N N . VAL A 1 86 ? 5.943 7.724 0.017 1.00 96.94 86 VAL A N 1
ATOM 655 C CA . VAL A 1 86 ? 6.661 8.305 1.166 1.00 96.94 86 VAL A CA 1
ATOM 656 C C . VAL A 1 86 ? 6.506 9.829 1.247 1.00 96.94 86 VAL A C 1
ATOM 658 O O . VAL A 1 86 ? 6.161 10.360 2.303 1.00 96.94 86 VAL A O 1
ATOM 661 N N . ASN A 1 87 ? 6.700 10.537 0.133 1.00 95.62 87 ASN A N 1
ATOM 662 C CA . ASN A 1 87 ? 6.759 12.001 0.053 1.00 95.62 87 ASN A CA 1
ATOM 663 C C . ASN A 1 87 ? 5.427 12.620 -0.398 1.00 95.62 87 ASN A C 1
ATOM 665 O O . ASN A 1 87 ? 5.357 13.459 -1.299 1.00 95.62 87 ASN A O 1
ATOM 669 N N . ALA A 1 88 ? 4.333 12.197 0.232 1.00 94.25 88 ALA A N 1
ATOM 670 C CA . ALA A 1 88 ? 3.008 12.721 -0.066 1.00 94.25 88 ALA A CA 1
ATOM 671 C C . ALA A 1 88 ? 2.769 14.099 0.577 1.00 94.25 88 ALA A C 1
ATOM 673 O O . ALA A 1 88 ? 3.024 14.321 1.762 1.00 94.25 88 ALA A O 1
ATOM 674 N N . GLU A 1 89 ? 2.211 15.035 -0.191 1.00 93.44 89 GLU A N 1
ATOM 675 C CA . GLU A 1 89 ? 1.878 16.363 0.323 1.00 93.44 89 GLU A CA 1
ATOM 676 C C . GLU A 1 89 ? 0.829 16.262 1.445 1.00 93.44 89 GLU A C 1
ATOM 678 O O . GLU A 1 89 ? -0.200 15.601 1.298 1.00 93.44 89 GLU A O 1
ATOM 683 N N . ASN A 1 90 ? 1.084 16.912 2.586 1.00 93.44 90 ASN A N 1
ATOM 684 C CA . ASN A 1 90 ? 0.214 16.900 3.773 1.00 93.44 90 ASN A CA 1
ATOM 685 C C . ASN A 1 90 ? -0.059 15.505 4.379 1.00 93.44 90 ASN A C 1
ATOM 687 O O . ASN A 1 90 ? -0.935 15.350 5.238 1.00 93.44 90 ASN A O 1
ATOM 691 N N . TRP A 1 91 ? 0.712 14.485 3.998 1.00 96.56 91 TRP A N 1
ATOM 692 C CA . TRP A 1 91 ? 0.599 13.139 4.543 1.00 96.56 91 TRP A CA 1
ATOM 693 C C . TRP A 1 91 ? 1.992 12.575 4.821 1.00 96.56 91 TRP A C 1
ATOM 695 O O . TRP A 1 91 ? 2.742 12.262 3.910 1.00 96.56 91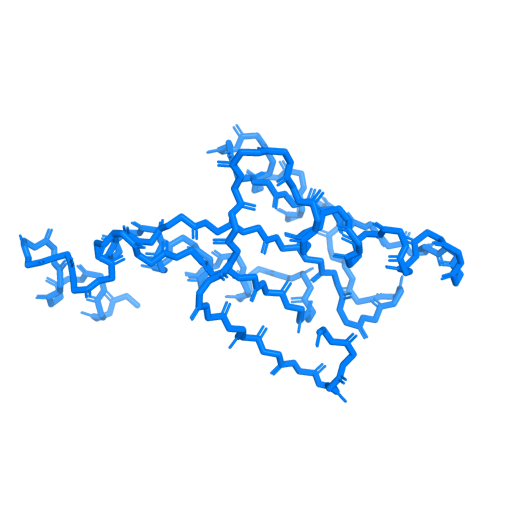 TRP A O 1
ATOM 705 N N . GLN A 1 92 ? 2.335 12.449 6.102 1.00 97.06 92 GLN A N 1
ATOM 706 C CA . GLN A 1 92 ? 3.612 11.892 6.537 1.00 97.06 92 GLN A CA 1
ATOM 707 C C . GLN A 1 92 ? 3.388 10.486 7.105 1.00 97.06 92 GLN A C 1
ATOM 709 O O . GLN A 1 92 ? 2.608 10.368 8.060 1.00 97.06 92 GLN A O 1
ATOM 714 N N . PRO A 1 93 ? 4.028 9.437 6.560 1.00 97.62 93 PRO A N 1
ATOM 715 C CA . PRO A 1 93 ? 3.923 8.099 7.123 1.00 97.62 93 PRO A CA 1
ATOM 716 C C . PRO A 1 93 ? 4.492 8.065 8.546 1.00 97.62 93 PRO A C 1
ATOM 718 O O . PRO A 1 93 ? 5.447 8.766 8.872 1.00 97.62 93 PRO A O 1
ATOM 721 N N . ASN A 1 94 ? 3.892 7.246 9.406 1.00 98.19 94 ASN A N 1
ATOM 722 C CA . ASN A 1 94 ? 4.389 6.963 10.757 1.00 98.19 94 ASN A CA 1
ATOM 723 C C . ASN A 1 94 ? 4.679 5.474 10.985 1.00 98.19 94 ASN A C 1
ATOM 725 O O . ASN A 1 94 ? 5.121 5.097 12.068 1.00 98.19 94 ASN A O 1
ATOM 729 N N . MET A 1 95 ? 4.441 4.642 9.970 1.00 98.56 95 MET A N 1
ATOM 730 C CA . MET A 1 95 ? 4.765 3.222 9.942 1.00 98.56 95 MET A CA 1
ATOM 731 C C . MET A 1 95 ? 5.102 2.792 8.514 1.00 98.56 95 MET A C 1
ATOM 733 O O . MET A 1 95 ? 4.539 3.320 7.552 1.00 98.56 95 MET A O 1
ATOM 737 N N . ILE A 1 96 ? 5.976 1.794 8.413 1.00 98.44 96 ILE A N 1
ATOM 738 C CA . ILE A 1 96 ? 6.360 1.133 7.167 1.00 98.44 96 ILE A CA 1
ATOM 739 C C . ILE A 1 96 ? 5.951 -0.339 7.269 1.00 98.44 96 ILE A C 1
ATOM 741 O O . ILE A 1 96 ? 6.155 -0.972 8.308 1.00 98.44 96 ILE A O 1
ATOM 745 N N . LEU A 1 97 ? 5.355 -0.871 6.204 1.00 98.50 97 LEU A N 1
ATOM 746 C CA . LEU A 1 97 ? 5.147 -2.300 5.999 1.00 98.50 97 LEU A CA 1
ATOM 747 C C . LEU A 1 97 ? 5.862 -2.693 4.709 1.00 98.50 97 LEU A C 1
ATOM 749 O O . LEU A 1 97 ? 5.434 -2.302 3.626 1.00 98.50 97 LEU A O 1
ATOM 753 N N . ASP A 1 98 ? 6.945 -3.448 4.842 1.00 98.31 98 ASP A N 1
ATOM 754 C CA . ASP A 1 98 ? 7.897 -3.667 3.754 1.00 98.31 98 ASP A CA 1
ATOM 755 C C . ASP A 1 98 ? 8.182 -5.156 3.520 1.00 98.31 98 ASP A C 1
ATOM 757 O O . ASP A 1 98 ? 8.102 -5.975 4.442 1.00 98.31 98 ASP A O 1
ATOM 761 N N . ASP A 1 99 ? 8.525 -5.477 2.279 1.00 98.06 99 ASP A N 1
ATOM 762 C CA . 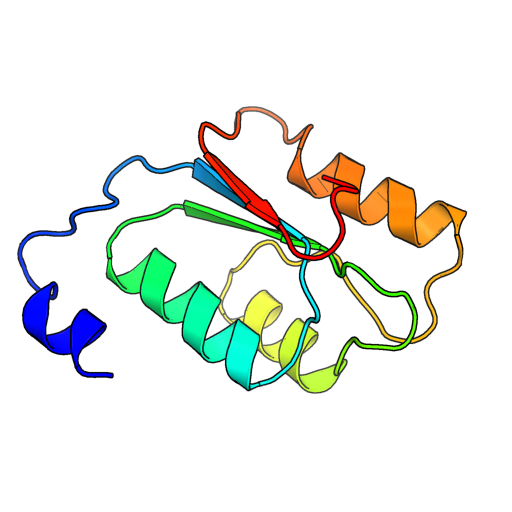ASP A 1 99 ? 8.923 -6.788 1.776 1.00 98.06 99 ASP A CA 1
ATOM 763 C C . ASP A 1 99 ? 10.069 -6.601 0.772 1.00 98.06 99 ASP A C 1
ATOM 765 O O . ASP A 1 99 ? 9.852 -6.494 -0.434 1.00 98.06 99 ASP A O 1
ATOM 769 N N . GLY A 1 100 ? 11.295 -6.505 1.294 1.00 97.12 100 GLY A N 1
ATOM 770 C CA . GLY A 1 100 ? 12.508 -6.283 0.500 1.00 97.12 100 GLY A CA 1
ATOM 771 C C . GLY A 1 100 ? 13.474 -5.279 1.125 1.00 97.12 100 GLY A C 1
ATOM 772 O O . GLY A 1 100 ? 14.684 -5.476 1.030 1.00 97.12 100 GLY A O 1
ATOM 773 N N . GLY A 1 101 ? 12.961 -4.285 1.859 1.00 96.88 101 GLY A N 1
ATOM 774 C CA . GLY A 1 101 ? 13.784 -3.248 2.492 1.00 96.88 101 GLY A CA 1
ATOM 775 C C . GLY A 1 101 ? 14.001 -2.002 1.625 1.00 96.88 101 GLY A C 1
ATOM 776 O O . GLY A 1 101 ? 14.941 -1.258 1.899 1.00 96.88 101 GLY A O 1
ATOM 777 N N . ASP A 1 102 ? 13.193 -1.807 0.577 1.00 96.00 102 ASP A N 1
ATOM 778 C CA . ASP A 1 102 ? 13.343 -0.708 -0.389 1.00 96.00 102 ASP A CA 1
ATOM 779 C C . ASP A 1 102 ? 12.642 0.594 0.055 1.00 96.00 102 ASP A C 1
ATOM 781 O O . ASP A 1 102 ? 12.908 1.652 -0.520 1.00 96.00 102 ASP A O 1
ATOM 785 N N . ALA A 1 103 ? 11.729 0.520 1.034 1.00 84.88 103 ALA A N 1
ATOM 786 C CA . ALA A 1 103 ? 10.820 1.609 1.420 1.00 84.88 103 ALA A CA 1
ATOM 787 C C . ALA A 1 103 ? 11.389 2.628 2.421 1.00 84.88 103 ALA A C 1
ATOM 789 O O . ALA A 1 103 ? 12.177 2.251 3.320 1.00 84.88 103 ALA A O 1
#

Nearest PDB structures (foldseek):
  3gvp-assembly1_B  TM=9.944E-01  e=1.428E-14  Homo sapiens
  3gvp-assembly1_D  TM=9.978E-01  e=4.853E-14  Homo sapiens
  3nj4-assembly1_C  TM=9.774E-01  e=1.082E-11  Homo sapiens
  3h9u-assembly1_B  TM=9.776E-01  e=2.197E-11  Trypanosoma brucei
  8aju-assembly1_AAA  TM=9.533E-01  e=9.056E-11  Pseudomonas aeruginosa PAO1

Foldseek 3Di:
DVLLVVQQDVLQCAVAEEEEEAQADPVVLVVQVSNVSSHHQYAYAYNDQARHDAVSLVVCVVVVHHYQHDHRDDPVSRVVSSCCRQVPVPGHHPYYHYDPPSD

Secondary structure (DSSP, 8-state):
-HHHHHTTTT-TTTT-EEEEES--SHHHHHHHHHHHHTT-EEEEE-SSTTT--HHHHHHHHHTT-EEE--TT--HHHHHHHHHHHHSBTTB--SEEEESSS--

Radius of gyration: 13.19 Å; Cα contacts (8 Å, |Δi|>4): 197; chains: 1; bounding box: 29×30×35 Å

Organism: NCBI:txid113505

Mean predicted aligned error: 2.33 Å